Protein AF-A0A7J5V996-F1 (afdb_monomer)

Mean predicted aligned error: 11.69 Å

Sequence (57 aa):
MAKAQKLSEASIRRIWRMHNLKLHLIETFKLSRDKQFVEKLTDVVGLYLNPPEKALV

pLDDT: mean 81.57, std 8.69, range [58.88, 93.31]

Secondary structure (DSSP, 8-state):
-TTTTT--HHHHHHHHHHTT--TT----------TTHHHHHHHHHHHHHS--TT---

Foldseek 3Di:
DCVVVVHDPVVVVVVCVVVVPDPVPPPDDPQDPDPCSVVVVCVVVCCVVPPDPPDDD

Structure (mmCIF, N/CA/C/O backbone):
data_AF-A0A7J5V996-F1
#
_entry.id   AF-A0A7J5V996-F1
#
loop_
_atom_site.group_PDB
_atom_site.id
_atom_site.type_symbol
_atom_site.label_atom_id
_atom_site.label_alt_id
_atom_site.label_comp_id
_atom_site.label_asym_id
_atom_site.label_entity_id
_atom_site.label_seq_id
_atom_site.pdbx_PDB_ins_code
_atom_site.Cartn_x
_atom_site.Cartn_y
_atom_site.Cartn_z
_atom_site.occupancy
_atom_site.B_iso_or_equiv
_atom_site.auth_seq_id
_atom_site.auth_comp_id
_atom_site.auth_asym_id
_atom_site.auth_atom_id
_atom_site.pdbx_PDB_model_num
ATOM 1 N N . MET A 1 1 ? 5.767 -10.764 -16.612 1.00 73.88 1 MET A N 1
ATOM 2 C CA . MET A 1 1 ? 5.356 -9.408 -17.056 1.00 73.88 1 MET A CA 1
ATOM 3 C C . MET A 1 1 ? 5.758 -9.092 -18.498 1.00 73.88 1 MET A C 1
ATOM 5 O O . MET A 1 1 ? 4.872 -8.761 -19.268 1.00 73.88 1 MET A O 1
ATOM 9 N N . ALA A 1 2 ? 7.027 -9.240 -18.901 1.00 80.75 2 ALA A N 1
ATOM 10 C CA . ALA A 1 2 ? 7.509 -8.863 -20.245 1.00 80.75 2 ALA A CA 1
ATOM 11 C C . ALA A 1 2 ? 6.733 -9.501 -21.409 1.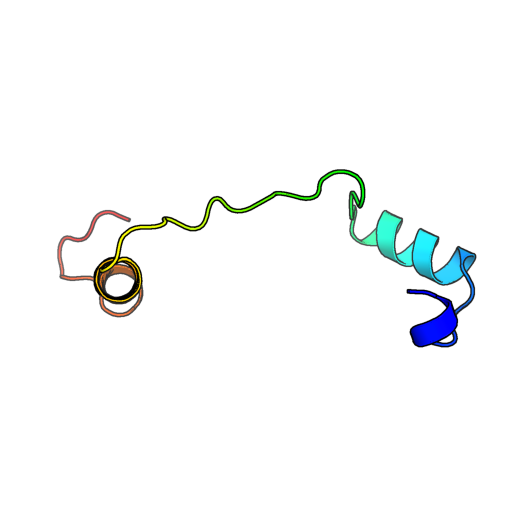00 80.75 2 ALA A C 1
ATOM 13 O O . ALA A 1 2 ? 6.191 -8.793 -22.253 1.00 80.75 2 ALA A O 1
ATOM 14 N N . LYS A 1 3 ? 6.572 -10.830 -21.383 1.00 78.38 3 LYS A N 1
ATOM 15 C CA . LYS A 1 3 ? 5.820 -11.581 -22.401 1.00 78.38 3 LYS A CA 1
ATOM 16 C C . LYS A 1 3 ? 4.340 -11.177 -22.489 1.00 78.38 3 LYS A C 1
ATOM 18 O O . LYS A 1 3 ? 3.805 -11.099 -23.586 1.00 78.38 3 LYS A O 1
ATOM 23 N N . ALA A 1 4 ? 3.704 -10.877 -21.353 1.00 85.50 4 ALA A N 1
ATOM 24 C CA . ALA A 1 4 ? 2.307 -10.433 -21.306 1.00 85.50 4 ALA A CA 1
ATOM 25 C C . ALA A 1 4 ? 2.124 -9.043 -21.935 1.00 85.50 4 ALA A C 1
ATOM 27 O O . ALA A 1 4 ? 1.123 -8.796 -22.594 1.00 85.50 4 ALA A O 1
ATOM 28 N N . GLN A 1 5 ? 3.125 -8.171 -21.780 1.00 84.81 5 GLN A N 1
ATOM 29 C CA . GLN A 1 5 ? 3.125 -6.816 -22.333 1.00 84.81 5 GLN A CA 1
ATOM 30 C C . GLN A 1 5 ? 3.788 -6.720 -23.719 1.00 84.81 5 GLN A C 1
ATOM 32 O O . GLN A 1 5 ? 3.935 -5.623 -24.242 1.00 84.81 5 GLN A O 1
ATOM 37 N N . LYS A 1 6 ? 4.211 -7.847 -24.319 1.00 91.25 6 LYS A N 1
ATOM 38 C CA . LYS A 1 6 ? 4.960 -7.907 -25.595 1.00 91.25 6 LYS A CA 1
ATOM 39 C C . LYS A 1 6 ? 6.196 -6.988 -25.636 1.00 91.25 6 LYS A C 1
ATOM 41 O O . LYS A 1 6 ? 6.584 -6.501 -26.693 1.00 91.25 6 LYS A O 1
ATOM 46 N N . LEU A 1 7 ? 6.827 -6.763 -24.485 1.00 90.62 7 LEU A N 1
ATOM 47 C CA . LEU A 1 7 ? 8.038 -5.951 -24.354 1.00 90.62 7 LEU A CA 1
ATOM 48 C C . LEU A 1 7 ? 9.254 -6.841 -24.108 1.00 90.62 7 LEU A C 1
ATOM 50 O O . LEU A 1 7 ? 9.143 -7.919 -23.523 1.00 90.62 7 LEU A O 1
ATOM 54 N N . SER A 1 8 ? 10.434 -6.363 -24.509 1.00 92.38 8 SER A N 1
ATOM 55 C CA . SER A 1 8 ? 11.692 -7.007 -24.135 1.00 92.38 8 SER A CA 1
ATOM 56 C C . SER A 1 8 ? 11.940 -6.872 -22.630 1.00 92.38 8 SER A C 1
ATOM 58 O O . SER A 1 8 ? 11.529 -5.899 -21.986 1.00 92.38 8 SER A O 1
ATOM 60 N N . GLU A 1 9 ? 12.656 -7.834 -22.050 1.00 90.00 9 GLU A N 1
ATOM 61 C CA . GLU A 1 9 ? 13.022 -7.768 -20.632 1.0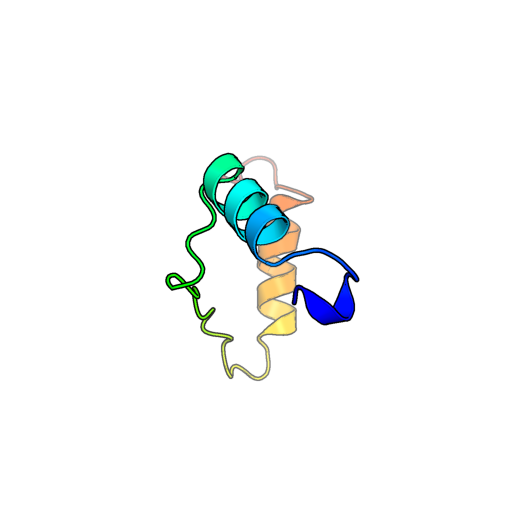0 90.00 9 GLU A CA 1
ATOM 62 C C . GLU A 1 9 ? 13.856 -6.528 -20.300 1.00 90.00 9 GLU A C 1
ATOM 64 O O . GLU A 1 9 ? 13.685 -5.937 -19.235 1.00 90.00 9 GLU A O 1
ATOM 69 N N . ALA A 1 10 ? 14.730 -6.108 -21.219 1.00 92.50 10 ALA A N 1
ATOM 70 C CA . ALA A 1 10 ? 15.556 -4.917 -21.059 1.00 92.50 10 ALA A CA 1
ATOM 71 C C . ALA A 1 10 ? 14.701 -3.646 -20.928 1.00 92.50 10 ALA A C 1
ATOM 73 O O . ALA A 1 10 ? 14.968 -2.816 -20.055 1.00 92.50 10 ALA A O 1
ATOM 74 N N . SER A 1 11 ? 13.637 -3.524 -21.730 1.00 92.44 11 SER A N 1
ATOM 75 C CA . SER A 1 11 ? 12.695 -2.404 -21.642 1.00 92.44 11 SER A CA 1
ATOM 76 C C . SER A 1 11 ? 1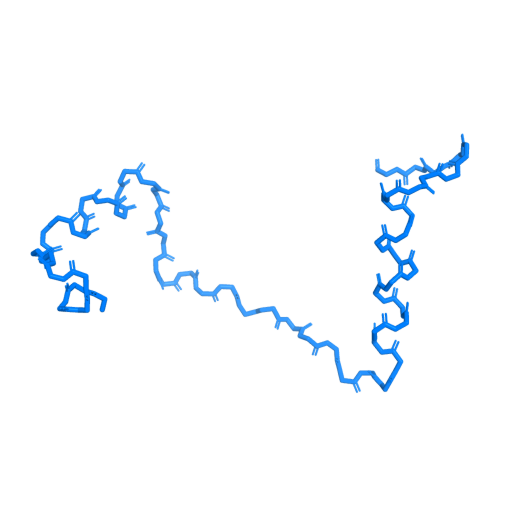2.001 -2.358 -20.284 1.00 92.44 11 SER A C 1
ATOM 78 O O . SER A 1 11 ? 11.954 -1.300 -19.659 1.00 92.44 11 SER A O 1
ATOM 80 N N . ILE A 1 12 ? 11.539 -3.505 -19.776 1.00 90.75 12 ILE A N 1
ATOM 81 C CA . ILE A 1 12 ? 10.925 -3.581 -18.443 1.00 90.75 12 ILE A CA 1
ATOM 82 C C . ILE A 1 12 ? 11.924 -3.216 -17.338 1.00 90.75 12 ILE A C 1
ATOM 84 O O . ILE A 1 12 ? 11.605 -2.401 -16.473 1.00 90.75 12 ILE A O 1
ATOM 88 N N . ARG A 1 13 ? 13.156 -3.743 -17.384 1.00 90.25 13 ARG A N 1
ATOM 89 C CA . ARG A 1 13 ? 14.197 -3.410 -16.393 1.00 90.25 13 ARG A CA 1
ATOM 90 C C . ARG A 1 13 ? 14.536 -1.916 -16.393 1.00 90.25 13 ARG A C 1
ATOM 92 O O . ARG A 1 13 ? 14.781 -1.353 -15.327 1.00 90.25 13 ARG A O 1
ATOM 99 N N . ARG A 1 14 ? 14.534 -1.263 -17.562 1.00 92.31 14 ARG A N 1
ATOM 100 C CA . ARG A 1 14 ? 14.759 0.187 -17.680 1.00 92.31 14 ARG A CA 1
ATOM 101 C C . ARG A 1 14 ? 13.636 0.988 -17.023 1.00 92.31 14 ARG A C 1
ATOM 103 O O . ARG A 1 14 ? 13.932 1.906 -16.266 1.00 92.31 14 ARG A O 1
ATOM 110 N N . ILE A 1 15 ? 12.380 0.617 -17.274 1.00 91.12 15 ILE A N 1
ATOM 111 C CA . ILE A 1 15 ? 11.208 1.254 -16.651 1.00 91.12 15 ILE A CA 1
ATOM 112 C C . ILE A 1 15 ? 11.286 1.116 -15.126 1.00 91.12 15 ILE A C 1
ATOM 114 O O . ILE A 1 15 ? 11.135 2.100 -14.409 1.00 91.12 15 ILE A O 1
ATOM 118 N N . TRP A 1 16 ? 11.612 -0.073 -14.615 1.00 90.75 16 TRP A N 1
ATOM 119 C CA . TRP A 1 16 ? 11.754 -0.283 -13.173 1.00 90.75 16 TRP A CA 1
ATOM 120 C C . TRP A 1 16 ? 12.834 0.589 -12.540 1.00 90.75 16 TRP A C 1
ATOM 122 O O . TRP A 1 16 ? 12.584 1.195 -11.503 1.00 90.75 16 TRP A O 1
ATOM 132 N N . ARG A 1 17 ? 14.007 0.708 -13.174 1.00 89.94 17 ARG A N 1
ATOM 133 C CA . ARG A 1 17 ? 15.067 1.607 -12.688 1.00 89.94 17 ARG A CA 1
ATOM 134 C C . ARG A 1 17 ? 14.638 3.072 -12.715 1.00 89.94 17 ARG A C 1
ATOM 136 O O . ARG A 1 17 ? 14.917 3.788 -11.765 1.00 89.94 17 ARG A O 1
ATOM 143 N N . MET A 1 18 ? 13.949 3.500 -13.773 1.00 93.31 18 MET A N 1
ATOM 144 C CA . MET A 1 18 ? 13.489 4.884 -13.935 1.00 93.31 18 MET A CA 1
ATOM 145 C C . MET A 1 18 ? 12.495 5.298 -12.844 1.00 93.31 18 MET A C 1
ATOM 147 O O . MET A 1 18 ? 12.571 6.411 -12.341 1.00 93.31 18 MET A O 1
ATOM 151 N N . HIS A 1 19 ? 11.605 4.388 -12.449 1.00 90.81 19 HIS A N 1
ATOM 152 C CA . HIS A 1 19 ? 10.610 4.628 -11.400 1.00 90.81 19 HIS A CA 1
ATOM 153 C C . HIS A 1 19 ? 11.051 4.136 -10.015 1.00 90.81 19 HIS A C 1
ATOM 155 O O . HIS A 1 19 ? 10.239 4.085 -9.096 1.00 90.81 19 HIS A O 1
ATOM 161 N N . ASN A 1 20 ? 12.321 3.745 -9.864 1.00 88.12 20 ASN A N 1
ATOM 162 C CA . ASN A 1 20 ? 12.888 3.210 -8.626 1.00 88.12 20 ASN A CA 1
ATOM 163 C C . ASN A 1 20 ? 12.060 2.055 -8.014 1.00 88.12 20 ASN A C 1
ATOM 165 O O . ASN A 1 20 ? 11.985 1.889 -6.795 1.00 88.12 20 ASN A O 1
ATOM 169 N N . LEU A 1 21 ? 11.422 1.254 -8.876 1.00 86.31 21 LEU A N 1
ATOM 170 C CA . LEU A 1 21 ? 10.557 0.147 -8.485 1.00 86.31 21 LEU A CA 1
ATOM 171 C C . LEU A 1 21 ? 11.407 -1.005 -7.957 1.00 86.31 21 LEU A C 1
ATOM 173 O O . LEU A 1 21 ? 12.164 -1.650 -8.689 1.00 86.31 21 LEU A O 1
ATOM 177 N N . LYS A 1 22 ? 11.253 -1.291 -6.669 1.00 81.44 22 LYS A N 1
ATOM 178 C CA . LYS A 1 22 ? 11.944 -2.383 -5.991 1.00 81.44 22 LYS A CA 1
ATOM 179 C C . LYS A 1 22 ? 11.039 -3.610 -5.976 1.00 81.44 22 LYS A C 1
ATOM 181 O O . LYS A 1 22 ? 10.278 -3.800 -5.044 1.00 81.44 22 LYS A O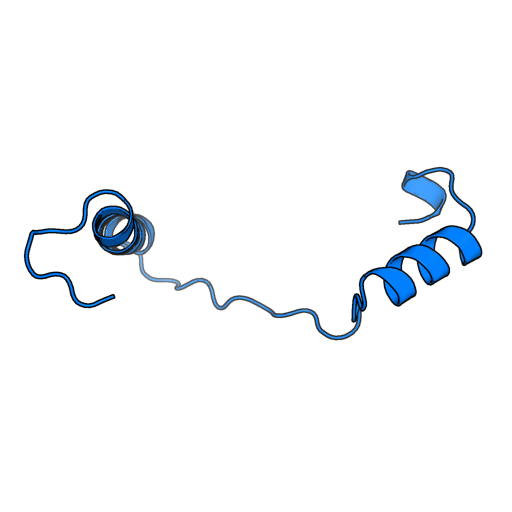 1
ATOM 186 N N . LEU A 1 23 ? 11.135 -4.474 -6.991 1.00 76.25 23 LEU A N 1
ATOM 187 C CA . LEU A 1 23 ? 10.277 -5.674 -7.076 1.00 76.25 23 LEU A CA 1
ATOM 188 C C . LEU A 1 23 ? 10.472 -6.679 -5.940 1.00 76.25 23 LEU A C 1
ATOM 190 O O . LEU A 1 23 ? 9.607 -7.515 -5.719 1.00 76.25 23 LEU A O 1
ATOM 194 N N . HIS A 1 24 ? 11.607 -6.614 -5.248 1.00 78.12 24 HIS A N 1
ATOM 195 C CA . HIS A 1 24 ? 11.862 -7.414 -4.053 1.00 78.12 24 HIS A CA 1
ATOM 196 C C . HIS A 1 24 ? 11.211 -6.818 -2.797 1.00 78.12 24 HIS A C 1
ATOM 198 O O . HIS A 1 24 ? 11.068 -7.519 -1.803 1.00 78.12 24 HIS A O 1
ATOM 204 N N . LEU A 1 25 ? 10.811 -5.543 -2.832 1.00 74.19 25 LEU A N 1
ATOM 205 C CA . LEU A 1 25 ? 9.985 -4.934 -1.798 1.00 74.19 25 LEU A CA 1
ATOM 206 C C . LEU A 1 25 ? 8.523 -5.130 -2.180 1.00 74.19 25 LEU A C 1
ATOM 208 O O . LEU A 1 25 ? 7.856 -4.240 -2.700 1.00 74.19 25 LEU A O 1
ATOM 212 N N . ILE A 1 26 ? 8.041 -6.346 -1.954 1.00 69.25 26 ILE A N 1
ATOM 213 C CA . ILE A 1 26 ? 6.611 -6.620 -1.960 1.00 69.25 26 ILE A CA 1
ATOM 214 C C . ILE A 1 26 ? 6.125 -6.276 -0.556 1.00 69.25 26 ILE A C 1
ATOM 216 O O . ILE A 1 26 ? 6.301 -7.058 0.377 1.00 69.25 26 ILE A O 1
ATOM 220 N N . GLU A 1 27 ? 5.556 -5.087 -0.388 1.00 71.31 27 GLU A N 1
ATOM 221 C CA . GLU A 1 27 ? 4.884 -4.739 0.859 1.00 71.31 27 GLU A CA 1
ATOM 222 C C . GLU A 1 27 ? 3.597 -5.558 0.955 1.00 71.31 27 GLU A C 1
ATOM 224 O O . GLU A 1 27 ? 2.619 -5.331 0.243 1.00 71.31 27 GLU A O 1
ATOM 229 N N . THR A 1 28 ? 3.605 -6.577 1.811 1.00 69.06 28 THR A N 1
ATOM 230 C CA . THR A 1 28 ? 2.389 -7.321 2.123 1.00 69.06 28 THR A CA 1
ATOM 231 C C . THR A 1 28 ? 1.548 -6.480 3.072 1.00 69.06 28 THR A C 1
ATOM 233 O O . THR A 1 28 ? 1.931 -6.276 4.226 1.00 69.06 28 THR A O 1
ATOM 236 N N . PHE A 1 29 ? 0.392 -6.010 2.615 1.00 71.56 29 PHE A N 1
ATOM 237 C CA . PHE A 1 29 ? -0.567 -5.370 3.505 1.00 71.56 29 PHE A CA 1
ATOM 238 C C . PHE A 1 29 ? -1.216 -6.427 4.405 1.00 71.56 29 PHE A C 1
ATOM 240 O O . PHE A 1 29 ? -1.768 -7.421 3.922 1.00 71.56 29 PHE A O 1
ATOM 247 N N . LYS A 1 30 ? -1.168 -6.225 5.725 1.00 71.06 30 LYS A N 1
ATOM 248 C CA . LYS A 1 30 ? -1.934 -7.055 6.658 1.00 71.06 30 LYS A CA 1
ATOM 249 C C . LYS A 1 30 ? -3.397 -6.638 6.590 1.00 71.06 30 LYS A C 1
ATOM 251 O O . LYS A 1 30 ? -3.818 -5.709 7.271 1.00 71.06 30 LYS A O 1
ATOM 256 N N . LEU A 1 31 ? -4.170 -7.356 5.784 1.00 78.25 31 LEU A N 1
ATOM 257 C CA . LEU A 1 31 ? -5.620 -7.241 5.814 1.00 78.25 31 LEU A CA 1
ATOM 258 C C . LEU A 1 31 ? -6.134 -7.820 7.138 1.00 78.25 31 LEU A C 1
ATOM 260 O O . LEU A 1 31 ? -5.841 -8.972 7.474 1.00 78.25 31 LEU A O 1
ATOM 264 N N . SER A 1 32 ? -6.868 -7.015 7.905 1.00 83.19 32 SER A N 1
ATOM 265 C CA . SER A 1 32 ? -7.472 -7.482 9.152 1.00 83.19 32 SER A CA 1
ATOM 266 C C . SER A 1 32 ? -8.473 -8.603 8.867 1.00 83.19 32 SER A C 1
ATOM 268 O O . SER A 1 32 ? -9.226 -8.540 7.900 1.00 83.19 32 SER A O 1
ATOM 270 N N . ARG A 1 33 ? -8.507 -9.624 9.732 1.00 85.62 33 ARG A N 1
ATOM 271 C CA . ARG A 1 33 ? -9.529 -10.691 9.705 1.00 85.62 33 ARG A CA 1
ATOM 272 C C . ARG A 1 33 ? -10.784 -10.328 10.502 1.00 85.62 33 ARG A C 1
ATOM 274 O O . ARG A 1 33 ? -11.609 -11.195 10.780 1.00 85.62 33 ARG A O 1
ATOM 281 N N . ASP A 1 34 ? -10.893 -9.075 10.928 1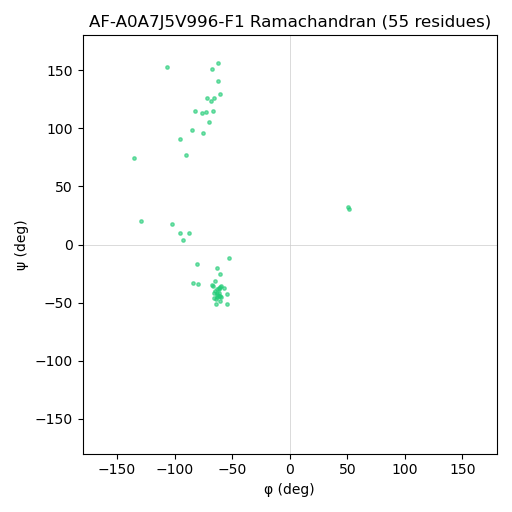.00 89.06 34 ASP A N 1
ATOM 282 C CA . ASP A 1 34 ? -12.062 -8.581 11.638 1.00 89.06 34 ASP A CA 1
ATOM 283 C C . ASP A 1 34 ? -13.311 -8.711 10.755 1.00 89.06 34 ASP A C 1
ATOM 285 O O . ASP A 1 34 ? -13.323 -8.273 9.604 1.00 89.06 34 ASP A O 1
ATOM 289 N N . LYS A 1 35 ? -14.375 -9.303 11.306 1.00 89.06 35 LYS A N 1
ATOM 290 C CA . LYS A 1 35 ? -15.662 -9.458 10.615 1.00 89.06 35 LYS A CA 1
ATOM 291 C C . LYS A 1 35 ? -16.278 -8.105 10.244 1.00 89.06 35 LYS A C 1
ATOM 293 O O . LYS A 1 35 ? -17.028 -8.043 9.279 1.00 89.06 35 LYS A O 1
ATOM 298 N N . GLN A 1 36 ? -15.931 -7.046 10.976 1.00 88.94 36 GLN A N 1
ATOM 299 C CA . GLN A 1 36 ? -16.387 -5.671 10.749 1.00 88.94 36 GLN A CA 1
ATOM 300 C C . GLN A 1 36 ? -15.322 -4.802 10.061 1.00 88.94 36 GLN A C 1
ATOM 302 O O . GLN A 1 36 ? -15.381 -3.575 10.119 1.00 88.94 36 GLN A O 1
ATOM 307 N N . PHE A 1 37 ? -14.307 -5.403 9.426 1.00 86.06 37 PHE A N 1
ATOM 308 C CA . PHE A 1 37 ? -13.210 -4.648 8.811 1.00 86.06 37 PHE A CA 1
ATOM 309 C C . PHE A 1 37 ? -13.698 -3.582 7.817 1.00 86.06 37 PHE A C 1
ATOM 311 O O . PHE A 1 37 ? -13.191 -2.465 7.827 1.00 86.06 37 PHE A O 1
ATOM 318 N N . VAL A 1 38 ? -14.689 -3.914 6.985 1.00 85.81 38 VAL A N 1
ATOM 319 C CA . VAL A 1 38 ? -15.210 -3.010 5.946 1.00 85.81 38 VAL A CA 1
ATOM 320 C C . VAL A 1 38 ? -15.894 -1.783 6.552 1.00 85.81 38 VAL A C 1
ATOM 322 O O . VAL A 1 38 ? -15.674 -0.6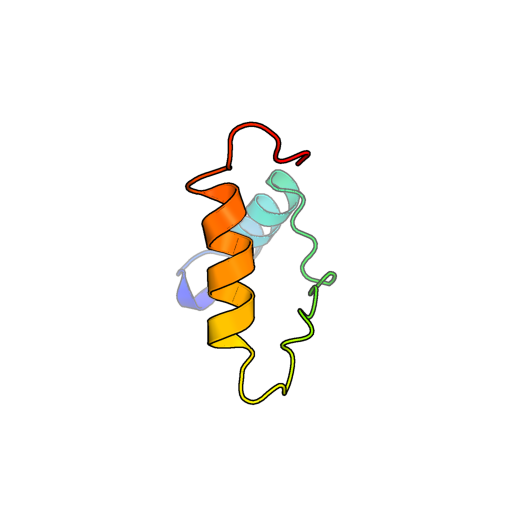73 6.076 1.00 85.81 38 VAL A O 1
ATOM 325 N N . GLU A 1 39 ? -16.678 -1.965 7.615 1.00 86.94 39 GLU A N 1
ATOM 326 C CA . GLU A 1 39 ? -17.352 -0.865 8.318 1.00 86.94 39 GLU A CA 1
ATOM 327 C C . GLU A 1 39 ? -16.319 0.079 8.938 1.00 86.94 39 GLU A C 1
ATOM 329 O O . GLU A 1 39 ? -16.294 1.263 8.615 1.00 86.94 39 GLU A O 1
ATOM 334 N N . LYS A 1 40 ? -15.361 -0.464 9.697 1.00 84.94 40 LYS A N 1
ATOM 335 C CA . LYS A 1 40 ? -14.289 0.328 10.323 1.00 84.94 40 LYS A CA 1
ATOM 336 C C . LYS A 1 40 ? -13.416 1.055 9.302 1.00 84.94 40 LYS A C 1
ATOM 338 O O . LYS A 1 40 ? -12.992 2.182 9.537 1.00 84.94 40 LYS A O 1
ATOM 343 N N . LEU A 1 41 ? -13.123 0.409 8.173 1.00 85.62 41 LEU A N 1
ATOM 344 C CA . LEU A 1 41 ? -12.380 1.036 7.083 1.00 85.62 41 LEU A CA 1
ATOM 345 C C . LEU A 1 41 ? -13.161 2.222 6.511 1.00 85.62 41 LEU A C 1
ATOM 347 O O . LEU A 1 41 ? -12.577 3.271 6.255 1.00 85.62 41 LEU A O 1
ATOM 351 N N . THR A 1 42 ? -14.468 2.049 6.326 1.00 84.00 42 THR A N 1
ATOM 352 C CA . THR A 1 42 ? -15.354 3.086 5.789 1.00 84.00 42 THR A CA 1
ATOM 353 C C . THR A 1 42 ? -15.444 4.276 6.735 1.00 84.00 42 THR A C 1
ATOM 355 O O . THR A 1 42 ? -15.363 5.408 6.266 1.00 84.00 42 THR A O 1
ATOM 358 N N . ASP A 1 43 ? -15.503 4.041 8.047 1.00 84.06 43 ASP A N 1
ATOM 359 C CA . ASP A 1 43 ? -15.467 5.108 9.052 1.00 84.06 43 ASP A CA 1
ATOM 360 C C . ASP A 1 43 ? -14.168 5.917 8.957 1.00 84.06 43 ASP A C 1
ATOM 362 O O . ASP A 1 43 ? -14.195 7.143 8.873 1.00 84.06 43 ASP A O 1
ATOM 366 N N . VAL A 1 44 ? -13.017 5.238 8.891 1.00 80.25 44 VAL A N 1
ATOM 367 C CA . VAL A 1 44 ? -11.708 5.902 8.792 1.00 80.25 44 VAL A CA 1
ATOM 368 C C . VAL A 1 44 ? -11.573 6.682 7.485 1.00 80.25 44 VAL A C 1
ATOM 370 O O . VAL A 1 44 ? -11.158 7.836 7.505 1.00 80.25 44 VAL A O 1
ATOM 373 N N . VAL A 1 45 ? -11.933 6.089 6.345 1.00 82.00 45 VAL A N 1
ATOM 374 C CA . VAL A 1 45 ? -11.868 6.773 5.042 1.00 82.00 45 VAL A CA 1
ATOM 375 C C . VAL A 1 45 ? -12.872 7.929 4.979 1.00 82.00 45 VAL A C 1
ATOM 377 O O . VAL A 1 45 ? -12.559 8.980 4.421 1.00 82.00 45 VAL A O 1
ATOM 380 N N . GLY A 1 46 ? -14.042 7.777 5.600 1.00 77.12 46 GLY A N 1
ATOM 381 C CA . GLY A 1 46 ? -15.043 8.830 5.738 1.00 77.12 46 GLY A CA 1
ATOM 382 C C . GLY A 1 46 ? -14.495 10.073 6.439 1.00 77.12 46 GLY A C 1
ATOM 383 O O . GLY A 1 46 ? -14.776 11.182 5.992 1.00 77.12 46 GLY A O 1
ATOM 384 N N . LEU A 1 47 ? -13.632 9.902 7.448 1.00 80.94 47 LEU A N 1
ATOM 385 C CA . LEU A 1 47 ? -12.943 11.016 8.114 1.00 80.94 47 LEU A CA 1
ATOM 386 C C . LEU A 1 47 ? -11.972 11.764 7.186 1.00 80.94 47 LE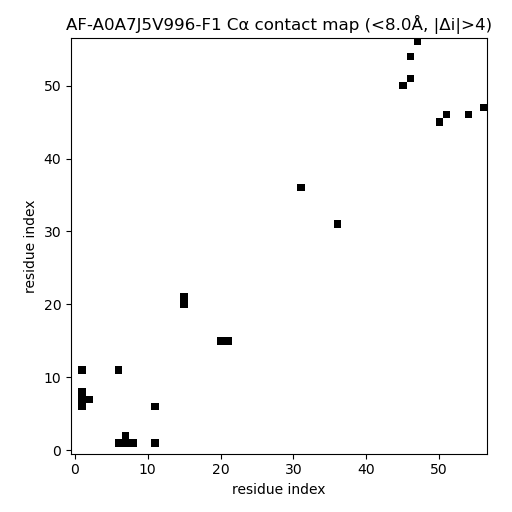U A C 1
ATOM 388 O O . LEU A 1 47 ? -11.792 12.965 7.350 1.00 80.94 47 LEU A O 1
ATOM 392 N N . TYR A 1 48 ? -11.363 11.086 6.210 1.00 69.75 48 TYR A N 1
ATOM 393 C CA . TYR A 1 48 ? -10.486 11.731 5.224 1.00 69.75 48 TYR A CA 1
ATOM 394 C C . TYR A 1 48 ? -11.265 12.430 4.106 1.00 69.75 48 TYR A C 1
ATOM 396 O O . TYR A 1 48 ? -10.813 13.446 3.583 1.00 69.75 48 TYR A O 1
ATOM 404 N N . LEU A 1 49 ? -12.419 11.885 3.715 1.00 77.31 49 LEU A N 1
ATOM 405 C CA . LEU A 1 49 ? -13.234 12.425 2.623 1.00 77.31 49 LEU A CA 1
ATOM 406 C C . LEU A 1 49 ? -14.162 13.560 3.072 1.00 77.31 49 LEU A C 1
ATOM 408 O O . LEU A 1 49 ? -14.427 14.469 2.289 1.00 77.31 49 LEU A O 1
ATOM 412 N N . ASN A 1 50 ? -14.652 13.513 4.312 1.00 74.00 50 ASN A N 1
ATOM 413 C CA . ASN A 1 50 ? -15.477 14.556 4.913 1.00 74.00 50 ASN A CA 1
ATOM 414 C C . ASN A 1 50 ? -14.991 14.850 6.343 1.00 74.00 50 ASN A C 1
ATOM 416 O O . ASN A 1 50 ? -15.612 14.407 7.316 1.00 74.00 50 ASN A O 1
ATOM 420 N N . PRO A 1 51 ? -13.848 15.541 6.481 1.00 74.75 51 PRO A N 1
ATOM 421 C CA . 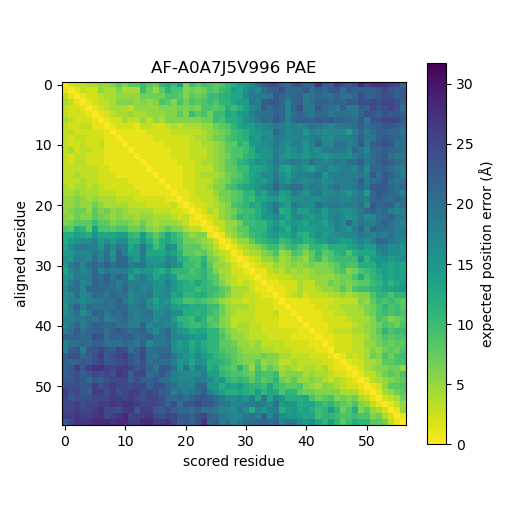PRO A 1 51 ? -13.260 15.797 7.782 1.00 74.75 51 PRO A CA 1
ATOM 422 C C . PRO A 1 51 ? -14.170 16.717 8.610 1.00 74.75 51 PRO A C 1
ATOM 424 O O . PRO A 1 51 ? -14.526 17.803 8.147 1.00 74.75 51 PRO A O 1
ATOM 427 N N . PRO A 1 52 ? -14.551 16.330 9.843 1.00 77.38 52 PRO A N 1
ATOM 428 C CA . PRO A 1 52 ? -15.232 17.242 10.756 1.00 77.38 52 PRO A CA 1
ATOM 429 C C . PRO A 1 52 ? -14.324 18.435 11.089 1.00 77.38 52 PRO A C 1
ATOM 431 O O . PRO A 1 52 ? -13.101 18.313 11.053 1.00 77.38 52 PRO A O 1
ATOM 434 N N . GLU A 1 53 ? -14.909 19.572 11.480 1.00 73.38 53 GLU A N 1
ATOM 435 C CA . GLU A 1 53 ? -14.226 20.876 11.657 1.00 73.38 53 GLU A CA 1
ATOM 436 C C . GLU A 1 53 ? -12.977 20.873 12.569 1.00 73.38 53 GLU A C 1
ATOM 438 O O . GLU A 1 53 ? -12.238 21.853 12.607 1.00 73.38 53 GLU A O 1
ATOM 443 N N . LYS A 1 54 ? -12.728 19.793 13.321 1.00 68.94 54 LYS A N 1
ATOM 444 C CA . LYS A 1 54 ? -11.580 19.626 14.228 1.00 68.94 54 LYS A CA 1
ATOM 445 C C . LYS A 1 54 ? -10.810 18.318 14.017 1.00 68.94 54 LYS A C 1
ATOM 447 O O . LYS A 1 54 ? -10.128 17.865 14.936 1.00 68.94 54 LYS A O 1
ATOM 452 N N . ALA A 1 55 ? -10.937 17.676 12.858 1.00 64.31 55 ALA A N 1
ATOM 453 C CA . ALA A 1 55 ? -10.119 16.511 12.548 1.00 64.31 55 ALA A CA 1
ATOM 454 C C . ALA A 1 55 ? -8.652 16.940 12.402 1.00 64.31 55 ALA A C 1
ATOM 456 O O . ALA A 1 55 ? 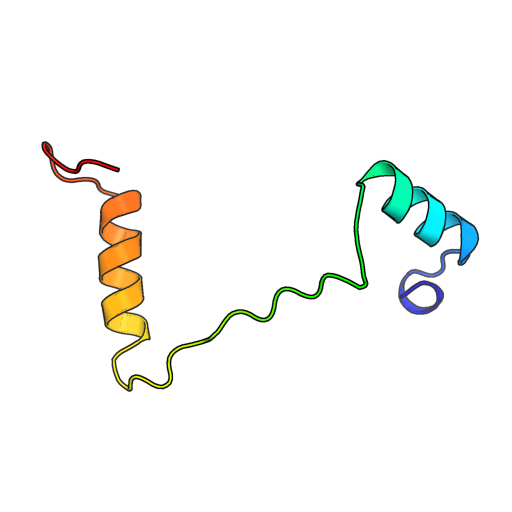-8.308 17.701 11.500 1.00 64.31 55 ALA A O 1
ATOM 457 N N . LEU A 1 56 ? -7.795 16.462 13.305 1.00 60.66 56 LEU A N 1
ATOM 458 C CA . LEU A 1 56 ? -6.354 16.500 13.099 1.00 60.66 56 LEU A CA 1
ATOM 459 C C . LEU A 1 56 ? -6.002 15.289 12.228 1.00 60.66 56 LEU A C 1
ATOM 461 O O . LEU A 1 56 ? -6.218 14.154 12.659 1.00 60.66 56 LEU A O 1
ATOM 465 N N . VAL A 1 57 ? -5.517 15.540 11.014 1.00 58.88 57 VAL A N 1
ATOM 466 C CA . VAL A 1 57 ? -4.994 14.520 10.094 1.00 58.88 57 VAL A CA 1
ATOM 467 C C . VAL A 1 57 ? -3.493 14.706 9.963 1.00 58.88 57 VAL A C 1
ATOM 469 O O . VAL A 1 57 ? -3.077 15.862 9.727 1.00 58.88 57 VAL A O 1
#

Radius of gyration: 19.34 Å; Cα contacts (8 Å, |Δi|>4): 13; chains: 1; bounding box: 33×32×40 Å

Solvent-accessible surface area (backbone atoms only — not comparable to full-atom values): 3788 Å² total; per-residue (Å²): 110,38,78,83,68,76,43,55,63,68,59,53,54,50,53,31,60,75,69,68,55,54,84,87,65,71,82,78,78,84,74,73,86,52,93,57,43,67,61,57,48,48,55,57,51,42,46,74,77,58,56,58,102,79,66,84,128